Protein AF-A0A3A0DBH6-F1 (afdb_monomer)

pLDDT: mean 76.92, std 12.06, range [55.19, 95.38]

Radius of gyration: 28.97 Å; Cα contacts (8 Å, |Δi|>4): 40; chains: 1; bounding box: 52×47×87 Å

Foldseek 3Di:
DVVVVVVVLVVVLVVLLVVLVVVLVVVLVVVVVVCPDPVVLVVVVVVLVVVVVVLVPPDPDRDDRDPDSGDVVNCCSPVVSVVVSVVSSVVSVVVSVVVVVVVCVVVPDDPPPVPPDDPPDPPDD

Solvent-accessible surface area (backbone atoms only — not comparable to full-atom values): 7524 Å² total; per-residue (Å²): 110,72,66,62,53,50,51,52,52,50,51,52,49,52,51,50,53,50,50,55,51,51,51,54,50,50,51,45,67,64,48,48,64,56,55,74,32,74,65,36,49,50,55,51,52,51,51,50,53,60,50,42,58,42,29,74,58,78,50,102,59,75,48,80,76,78,86,65,92,61,60,68,69,56,52,41,63,69,79,37,38,68,58,55,50,49,50,52,52,52,52,51,49,51,53,49,52,53,51,51,51,51,54,51,53,61,76,66,57,77,84,79,78,76,81,75,72,76,76,96,77,84,87,84,130

Structure (mmCIF, N/CA/C/O backbone):
data_AF-A0A3A0DBH6-F1
#
_entry.id   AF-A0A3A0DBH6-F1
#
loop_
_atom_site.group_PDB
_atom_site.id
_atom_site.type_symbol
_atom_site.label_atom_id
_atom_site.label_alt_id
_atom_site.label_comp_id
_atom_site.label_asym_id
_atom_site.label_entity_id
_atom_site.label_seq_id
_atom_site.pdbx_PDB_ins_code
_atom_site.Cartn_x
_atom_site.Cartn_y
_atom_site.Cartn_z
_atom_site.occupancy
_atom_site.B_iso_or_equiv
_atom_site.auth_seq_id
_atom_site.auth_comp_id
_atom_site.auth_asym_id
_atom_site.auth_atom_id
_atom_site.pdbx_PDB_model_num
ATOM 1 N N . MET A 1 1 ? 18.194 -6.839 -24.800 1.00 63.09 1 MET A N 1
ATOM 2 C CA . MET A 1 1 ? 17.459 -5.706 -24.181 1.00 63.09 1 MET A CA 1
ATOM 3 C C . MET A 1 1 ? 16.089 -6.086 -23.613 1.00 63.09 1 MET A C 1
ATOM 5 O O . MET A 1 1 ? 15.885 -5.860 -22.431 1.00 63.09 1 MET A O 1
ATOM 9 N N . ARG A 1 2 ? 15.163 -6.702 -24.373 1.00 77.75 2 ARG A N 1
ATOM 10 C CA . ARG A 1 2 ? 13.809 -7.053 -23.868 1.00 77.75 2 ARG A CA 1
ATOM 11 C C . ARG A 1 2 ? 13.787 -7.902 -22.582 1.00 77.75 2 ARG A C 1
ATOM 13 O O . ARG A 1 2 ? 12.978 -7.629 -21.706 1.00 77.75 2 ARG A O 1
ATOM 20 N N . ARG A 1 3 ? 14.680 -8.893 -22.452 1.00 83.88 3 ARG A N 1
ATOM 21 C CA . ARG A 1 3 ? 14.759 -9.760 -21.256 1.00 83.88 3 ARG A CA 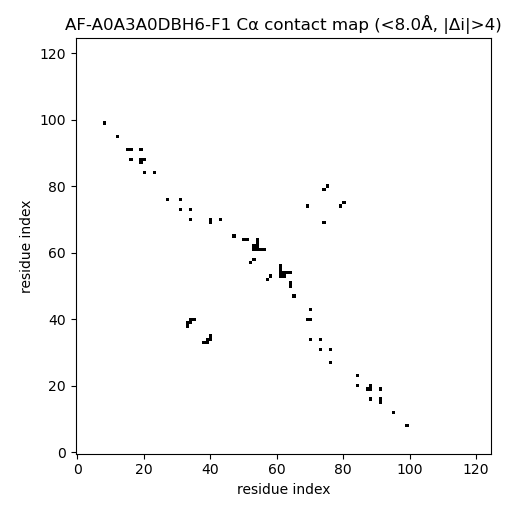1
ATOM 22 C C . ARG A 1 3 ? 15.173 -8.994 -19.993 1.00 83.88 3 ARG A C 1
ATOM 24 O O . ARG A 1 3 ? 14.539 -9.158 -18.964 1.00 83.88 3 ARG A O 1
ATOM 31 N N . SER A 1 4 ? 16.163 -8.106 -20.087 1.00 85.19 4 SER A N 1
ATOM 32 C CA . SER A 1 4 ? 16.618 -7.279 -18.958 1.00 85.19 4 SER A CA 1
ATOM 33 C C . SER A 1 4 ? 15.531 -6.316 -18.474 1.00 85.19 4 SER A C 1
ATOM 35 O O . SER A 1 4 ? 15.337 -6.168 -17.275 1.00 85.19 4 SER A O 1
ATOM 37 N N . VAL A 1 5 ? 14.765 -5.721 -19.397 1.00 85.94 5 VAL A N 1
ATOM 38 C CA . VAL A 1 5 ? 13.628 -4.849 -19.049 1.00 85.94 5 VAL A CA 1
ATOM 39 C C . VAL A 1 5 ? 12.535 -5.630 -18.317 1.00 85.94 5 VAL A C 1
ATOM 41 O O . VAL A 1 5 ? 12.013 -5.145 -17.3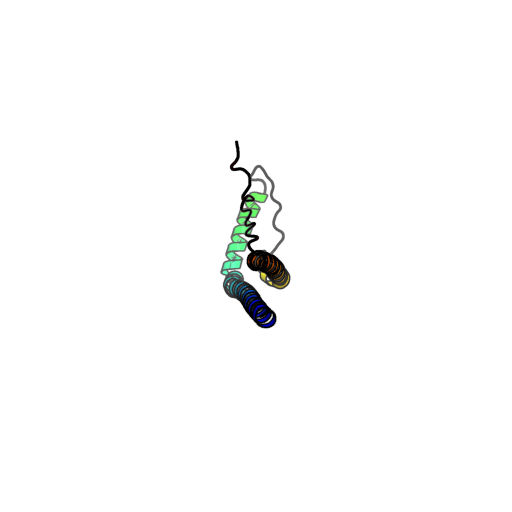20 1.00 85.94 5 VAL A O 1
ATOM 44 N N . LEU A 1 6 ? 12.216 -6.849 -18.764 1.00 87.69 6 LEU A N 1
ATOM 45 C CA . LEU A 1 6 ? 11.241 -7.703 -18.077 1.00 87.69 6 LEU A CA 1
ATOM 46 C C . LEU A 1 6 ? 11.694 -8.068 -16.660 1.00 87.69 6 LEU A C 1
ATOM 48 O O . LEU A 1 6 ? 10.887 -8.006 -15.741 1.00 87.69 6 LEU A O 1
ATOM 52 N N . ILE A 1 7 ? 12.976 -8.391 -16.472 1.00 91.81 7 ILE A N 1
ATOM 53 C CA . ILE A 1 7 ? 13.530 -8.695 -15.145 1.00 91.81 7 ILE A CA 1
ATOM 54 C C . ILE A 1 7 ? 13.405 -7.479 -14.221 1.00 91.81 7 ILE A C 1
ATOM 56 O O . ILE A 1 7 ? 12.918 -7.619 -13.105 1.00 91.81 7 ILE A O 1
ATOM 60 N N . VAL A 1 8 ? 13.766 -6.280 -14.691 1.00 91.75 8 VAL A N 1
ATOM 61 C CA . VAL A 1 8 ? 13.637 -5.046 -13.895 1.00 91.75 8 VAL A CA 1
ATOM 62 C C . VAL A 1 8 ? 12.178 -4.779 -13.516 1.00 91.75 8 VAL A C 1
ATOM 64 O O . VAL A 1 8 ? 11.893 -4.488 -12.358 1.00 91.75 8 VAL A O 1
ATOM 67 N N . VAL A 1 9 ? 11.241 -4.928 -14.457 1.00 90.81 9 VAL A N 1
ATOM 68 C CA . VAL A 1 9 ? 9.806 -4.746 -14.185 1.00 90.81 9 VAL A CA 1
ATOM 69 C C . VAL A 1 9 ? 9.298 -5.762 -13.160 1.00 90.81 9 VAL A C 1
ATOM 71 O O . VAL A 1 9 ? 8.557 -5.382 -12.259 1.00 90.81 9 VAL A O 1
ATOM 74 N N . LEU A 1 10 ? 9.716 -7.028 -13.252 1.00 92.12 10 LEU A N 1
ATOM 75 C CA . LEU A 1 10 ? 9.326 -8.062 -12.290 1.00 92.12 10 LEU A CA 1
ATOM 76 C C . LEU A 1 10 ? 9.893 -7.799 -10.893 1.00 92.12 10 LEU A C 1
ATOM 78 O O . LEU A 1 10 ? 9.165 -7.945 -9.916 1.00 92.12 10 LEU A O 1
ATOM 82 N N . VAL A 1 11 ? 11.154 -7.371 -10.789 1.00 95.38 11 VAL A N 1
ATOM 83 C CA . VAL A 1 11 ? 11.771 -7.014 -9.502 1.00 95.38 11 VAL A CA 1
ATOM 84 C C . VAL A 1 11 ? 11.050 -5.825 -8.868 1.00 95.38 11 VAL A C 1
ATOM 86 O O . VAL A 1 11 ? 10.718 -5.877 -7.687 1.00 95.38 11 VAL A O 1
ATOM 89 N N . LEU A 1 12 ? 10.744 -4.783 -9.646 1.00 93.06 12 LEU A N 1
ATOM 90 C CA . LEU A 1 12 ? 9.990 -3.625 -9.157 1.00 93.06 12 LEU A CA 1
ATOM 91 C C . LEU A 1 12 ? 8.574 -4.005 -8.718 1.00 93.06 12 LEU A C 1
ATOM 93 O O . LEU A 1 12 ? 8.105 -3.531 -7.685 1.00 93.06 12 LEU A O 1
ATOM 97 N N . TYR A 1 13 ? 7.905 -4.880 -9.469 1.00 91.81 13 TYR A N 1
ATOM 98 C CA . TYR A 1 13 ? 6.581 -5.368 -9.104 1.00 91.81 13 TYR A CA 1
ATOM 99 C C . TYR A 1 13 ? 6.616 -6.191 -7.810 1.00 91.81 13 TYR A C 1
ATOM 101 O O . TYR A 1 13 ? 5.814 -5.954 -6.911 1.00 91.81 13 TYR A O 1
ATOM 109 N N . ALA A 1 14 ? 7.580 -7.106 -7.675 1.00 93.06 14 ALA A N 1
ATOM 110 C CA . ALA A 1 14 ? 7.763 -7.891 -6.458 1.00 93.06 14 ALA A CA 1
ATOM 111 C C . ALA A 1 14 ? 8.067 -6.996 -5.247 1.00 93.06 14 ALA A C 1
ATOM 113 O O . ALA A 1 14 ? 7.487 -7.192 -4.180 1.00 93.06 14 ALA A O 1
ATOM 114 N N . ALA A 1 15 ? 8.912 -5.975 -5.421 1.00 94.12 15 ALA A N 1
ATOM 115 C CA . ALA A 1 15 ? 9.200 -4.996 -4.378 1.00 94.12 15 ALA A CA 1
ATOM 116 C C . ALA A 1 15 ? 7.946 -4.203 -3.970 1.00 94.12 15 ALA A C 1
ATOM 118 O O . ALA A 1 15 ? 7.699 -4.025 -2.777 1.00 94.12 15 ALA A O 1
ATOM 119 N N . LEU A 1 16 ? 7.121 -3.774 -4.932 1.00 92.00 16 LEU A N 1
ATOM 120 C CA . LEU A 1 16 ? 5.854 -3.089 -4.660 1.00 92.00 16 LEU A CA 1
ATOM 121 C C . LEU A 1 16 ? 4.888 -3.980 -3.869 1.00 92.00 16 LEU A C 1
ATOM 123 O O . LEU A 1 16 ? 4.381 -3.559 -2.833 1.00 92.00 16 LEU A O 1
ATOM 127 N N . ILE A 1 17 ? 4.656 -5.211 -4.328 1.00 92.81 17 ILE A N 1
ATOM 128 C CA . ILE A 1 17 ? 3.764 -6.169 -3.662 1.00 92.81 17 ILE A CA 1
ATOM 129 C C . ILE A 1 17 ? 4.265 -6.494 -2.253 1.00 92.81 17 ILE A C 1
ATOM 131 O O . ILE A 1 17 ? 3.473 -6.498 -1.308 1.00 92.81 17 ILE A O 1
ATOM 135 N N . GLY A 1 18 ? 5.574 -6.701 -2.096 1.00 91.50 18 GLY A N 1
ATOM 136 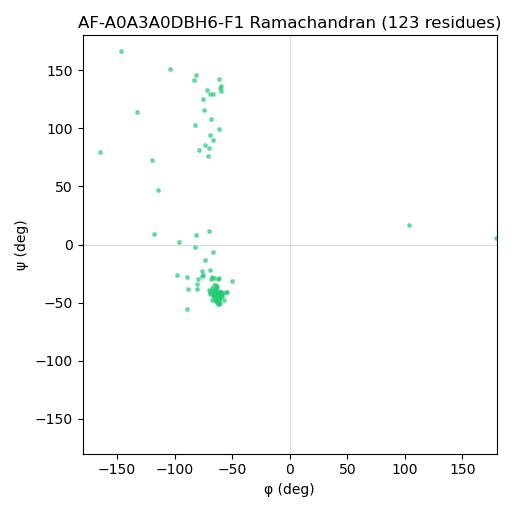C CA . GLY A 1 18 ? 6.202 -6.896 -0.793 1.00 91.50 18 GLY A CA 1
ATOM 137 C C . GLY A 1 18 ? 5.978 -5.703 0.134 1.00 91.50 18 GLY A C 1
ATOM 138 O O . GLY A 1 18 ? 5.579 -5.890 1.279 1.00 91.50 18 GLY A O 1
ATOM 139 N N . SER A 1 19 ? 6.141 -4.481 -0.377 1.00 89.50 19 SER A N 1
ATOM 140 C CA . SER A 1 19 ? 5.978 -3.244 0.399 1.00 89.50 19 SER A CA 1
ATOM 141 C C . SER A 1 19 ? 4.529 -3.018 0.835 1.00 89.50 19 SER A C 1
ATOM 143 O O . SER A 1 19 ? 4.277 -2.695 1.993 1.00 89.50 19 SER A O 1
ATOM 145 N N . VAL A 1 20 ? 3.563 -3.226 -0.068 1.00 90.38 20 VAL A N 1
ATOM 146 C CA . VAL A 1 20 ? 2.126 -3.107 0.239 1.00 90.38 20 VAL A CA 1
ATOM 147 C C . VAL A 1 20 ? 1.714 -4.153 1.270 1.00 90.38 20 VAL A C 1
ATOM 149 O O . VAL A 1 20 ? 1.050 -3.823 2.249 1.00 90.38 20 VAL A O 1
ATOM 152 N N . THR A 1 21 ? 2.146 -5.401 1.085 1.00 90.44 21 THR A N 1
ATOM 153 C CA . THR A 1 21 ? 1.835 -6.486 2.022 1.00 90.44 21 THR A CA 1
ATOM 154 C C . THR A 1 21 ? 2.435 -6.188 3.394 1.00 90.44 21 THR A C 1
ATOM 156 O O . THR A 1 21 ? 1.706 -6.162 4.381 1.00 90.44 21 THR A O 1
ATOM 159 N N . ALA A 1 22 ? 3.729 -5.866 3.464 1.00 90.00 22 ALA A N 1
ATOM 160 C CA . ALA A 1 22 ? 4.396 -5.520 4.716 1.00 90.00 22 ALA A CA 1
ATOM 161 C C . ALA A 1 22 ? 3.734 -4.325 5.418 1.00 90.00 22 ALA A C 1
ATOM 163 O O . ALA A 1 22 ? 3.519 -4.378 6.624 1.00 90.00 22 ALA A O 1
ATOM 164 N N . GLY A 1 23 ? 3.346 -3.280 4.679 1.00 87.19 23 GLY A N 1
ATOM 165 C CA . GLY A 1 23 ? 2.667 -2.112 5.242 1.00 87.19 23 GLY A CA 1
ATOM 166 C C . GLY A 1 23 ? 1.306 -2.442 5.860 1.00 87.19 23 GLY A C 1
ATOM 167 O O . GLY A 1 23 ? 0.991 -1.965 6.948 1.00 87.19 23 GLY A O 1
ATOM 168 N N . VAL A 1 24 ? 0.514 -3.297 5.207 1.00 85.12 24 VAL A N 1
ATOM 169 C CA . VAL A 1 24 ? -0.800 -3.719 5.718 1.00 85.12 24 VAL A CA 1
ATOM 170 C C . VAL A 1 24 ? -0.660 -4.629 6.946 1.00 85.12 24 VAL A C 1
ATOM 172 O O . VAL A 1 24 ? -1.418 -4.479 7.904 1.00 85.12 24 VAL A O 1
ATOM 175 N N . PHE A 1 25 ? 0.327 -5.530 6.959 1.00 86.44 25 PHE A N 1
ATOM 176 C CA . PHE A 1 25 ? 0.637 -6.351 8.136 1.00 86.44 25 PHE A CA 1
ATOM 177 C C . PHE A 1 25 ? 1.160 -5.509 9.303 1.00 86.44 25 PHE A C 1
ATOM 179 O O . PHE A 1 25 ? 0.677 -5.653 10.419 1.00 86.44 25 PHE A O 1
ATOM 186 N N . TYR A 1 26 ? 2.055 -4.559 9.040 1.00 87.00 26 TYR A N 1
ATOM 187 C CA . TYR A 1 26 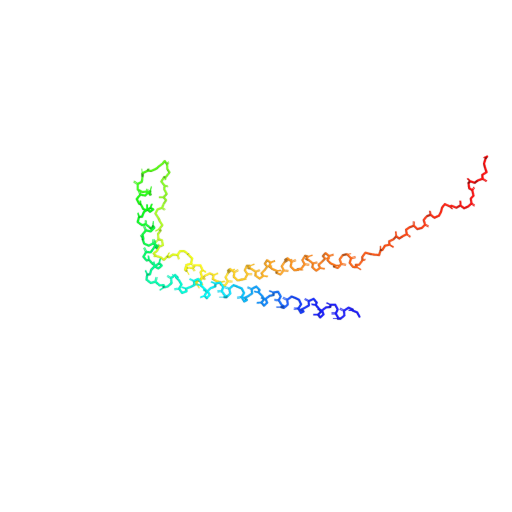? 2.542 -3.630 10.055 1.00 87.00 26 TYR A CA 1
ATOM 188 C C . TYR A 1 26 ? 1.405 -2.798 10.661 1.00 87.00 26 TYR A C 1
ATOM 190 O O . TYR A 1 26 ? 1.306 -2.669 11.878 1.00 87.00 26 TYR A O 1
ATOM 198 N N . ALA A 1 27 ? 0.497 -2.277 9.829 1.00 80.94 27 ALA A N 1
ATOM 199 C CA . ALA A 1 27 ? -0.674 -1.549 10.310 1.00 80.94 27 ALA A CA 1
ATOM 200 C C . ALA A 1 27 ? -1.555 -2.422 11.217 1.00 80.94 27 ALA A C 1
ATOM 202 O O . ALA A 1 27 ? -2.017 -1.955 12.258 1.00 80.94 27 ALA A O 1
ATOM 203 N N . ARG A 1 28 ? -1.745 -3.700 10.865 1.00 81.81 28 ARG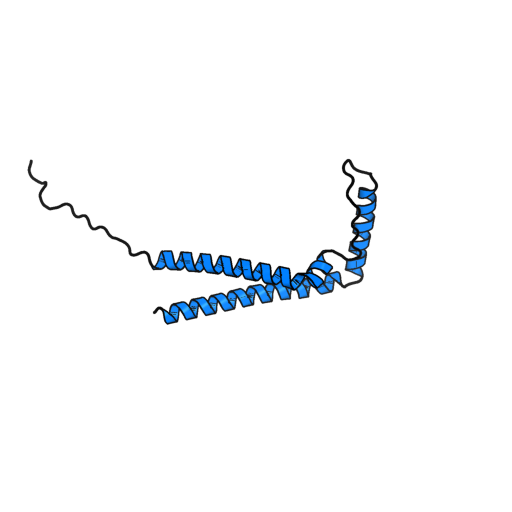 A N 1
ATOM 204 C CA . ARG A 1 28 ? -2.456 -4.663 11.713 1.00 81.81 28 ARG A CA 1
ATOM 205 C C . ARG A 1 28 ? -1.745 -4.870 13.049 1.00 81.81 28 ARG A C 1
ATOM 207 O O . ARG A 1 28 ? -2.407 -4.798 14.078 1.00 81.81 28 ARG A O 1
ATOM 214 N N . ASP A 1 29 ? -0.435 -5.083 13.043 1.00 79.88 29 ASP A N 1
ATOM 215 C CA . ASP A 1 29 ? 0.339 -5.362 14.259 1.00 79.88 29 ASP A CA 1
ATOM 216 C C . ASP A 1 29 ? 0.419 -4.158 15.203 1.00 79.88 29 ASP A C 1
ATOM 218 O O . ASP A 1 29 ? 0.517 -4.330 16.412 1.00 79.88 29 ASP A O 1
ATOM 222 N N . VAL A 1 30 ? 0.332 -2.932 14.682 1.00 78.88 30 VAL A N 1
ATOM 223 C CA . VAL A 1 30 ? 0.296 -1.714 15.507 1.00 78.88 30 VAL A CA 1
ATOM 224 C C . VAL A 1 30 ? -1.100 -1.451 16.079 1.00 78.88 30 VAL A C 1
ATOM 226 O O . VAL A 1 30 ? -1.222 -0.996 17.218 1.00 78.88 30 VAL A O 1
ATOM 229 N N . VAL A 1 31 ? -2.154 -1.714 15.302 1.00 74.31 31 VAL A N 1
ATOM 230 C CA . VAL A 1 31 ? -3.540 -1.360 15.654 1.00 74.31 31 VAL A CA 1
ATOM 231 C C . VAL A 1 31 ? -4.232 -2.453 16.471 1.00 74.31 31 VAL A C 1
ATOM 233 O O . VAL A 1 31 ? -4.971 -2.141 17.404 1.00 74.31 31 VAL A O 1
ATOM 236 N N . ALA A 1 32 ? -3.989 -3.731 16.169 1.00 69.88 32 ALA A N 1
ATOM 237 C CA . ALA A 1 32 ? -4.639 -4.847 16.856 1.00 69.88 32 ALA A CA 1
ATOM 238 C C . ALA A 1 32 ? -4.374 -4.872 18.378 1.00 69.88 32 ALA A C 1
ATOM 240 O O . ALA A 1 32 ? -5.345 -5.006 19.124 1.00 69.88 32 ALA A O 1
ATOM 241 N N . PRO A 1 33 ? -3.142 -4.643 18.884 1.00 70.00 33 PRO A N 1
ATOM 242 C CA . PRO A 1 33 ? -2.878 -4.659 20.325 1.00 70.00 33 PRO A CA 1
ATOM 243 C C . PRO A 1 33 ? -3.579 -3.533 21.094 1.00 70.00 33 PRO A C 1
ATOM 245 O O . PRO A 1 33 ? -3.896 -3.692 22.270 1.00 70.00 33 PRO A O 1
ATOM 248 N N . GLN A 1 34 ? -3.824 -2.393 20.438 1.00 67.25 34 GLN A N 1
ATOM 249 C CA . GLN A 1 34 ? -4.479 -1.227 21.046 1.00 67.25 34 GLN A CA 1
ATOM 250 C C . GLN A 1 34 ? -5.992 -1.418 21.188 1.00 67.25 34 GLN A C 1
ATOM 252 O O . GLN A 1 34 ? -6.619 -0.827 22.065 1.00 67.25 34 GLN A O 1
ATOM 257 N N . LEU A 1 35 ? -6.586 -2.233 20.316 1.00 62.66 35 LEU A N 1
ATOM 258 C CA . LEU A 1 35 ? -8.016 -2.525 20.337 1.00 62.66 35 LEU A CA 1
ATOM 259 C C . LEU A 1 35 ? -8.361 -3.725 21.223 1.00 62.66 35 LEU A C 1
ATOM 261 O O . LEU A 1 35 ? -9.461 -3.772 21.767 1.00 62.66 35 LEU A O 1
ATOM 265 N N . ASP A 1 36 ? -7.429 -4.668 21.376 1.00 63.38 36 ASP A N 1
ATOM 266 C CA . ASP A 1 36 ? -7.587 -5.858 22.223 1.00 63.38 36 ASP A CA 1
ATOM 267 C C . ASP A 1 36 ? -7.297 -5.574 23.712 1.00 63.38 36 ASP A C 1
ATOM 269 O O . ASP A 1 36 ? -7.421 -6.437 24.577 1.00 63.38 36 ASP A O 1
ATOM 273 N N . THR A 1 37 ? -6.912 -4.338 24.048 1.00 65.25 37 THR A N 1
ATOM 274 C CA . THR A 1 37 ? -6.718 -3.913 25.437 1.00 65.25 37 THR A CA 1
ATOM 275 C C . THR A 1 37 ? -8.055 -3.554 26.093 1.00 65.25 37 THR A C 1
ATOM 277 O O . THR A 1 37 ? -8.914 -2.932 25.467 1.00 65.25 37 THR A O 1
ATOM 280 N N . GLU A 1 38 ? -8.207 -3.821 27.401 1.00 62.59 38 GLU A N 1
ATOM 281 C CA . GLU A 1 38 ? -9.397 -3.411 28.178 1.00 62.59 38 GLU A CA 1
ATOM 282 C C . GLU A 1 38 ? -9.744 -1.923 28.007 1.00 62.59 38 GLU A C 1
ATOM 284 O O . GLU A 1 38 ? -10.911 -1.535 28.049 1.00 62.59 38 GLU A O 1
ATOM 289 N N . LYS A 1 39 ? -8.729 -1.080 27.790 1.00 66.56 39 LYS A N 1
ATOM 290 C CA . LYS A 1 39 ? -8.893 0.350 27.524 1.00 66.56 39 LYS A CA 1
ATOM 291 C C . LYS A 1 39 ? -9.640 0.625 26.211 1.00 66.56 39 LYS A C 1
ATOM 293 O O . LYS A 1 39 ? -10.551 1.444 26.214 1.00 66.56 39 LYS A O 1
ATOM 298 N N . GLY A 1 40 ? -9.321 -0.093 25.132 1.00 64.75 40 GLY A N 1
ATOM 299 C CA . GLY A 1 40 ? -9.983 0.060 23.833 1.00 64.75 40 GLY A CA 1
ATOM 300 C C . GLY A 1 40 ? -11.464 -0.324 23.877 1.00 64.75 40 GLY A C 1
ATOM 301 O O . GLY A 1 40 ? -12.301 0.363 23.291 1.00 64.75 40 GLY A O 1
ATOM 302 N N . GLN A 1 41 ? -11.815 -1.362 24.645 1.00 68.25 41 GLN A N 1
ATOM 303 C CA . GLN A 1 41 ? -13.220 -1.701 24.892 1.00 68.25 41 GLN A CA 1
ATOM 304 C C . GLN A 1 41 ? -13.933 -0.665 25.767 1.00 68.25 41 GLN A C 1
ATOM 306 O O . GLN A 1 41 ? -15.063 -0.294 25.459 1.00 68.25 41 GLN A O 1
ATOM 311 N N . ARG A 1 42 ? -13.287 -0.147 26.821 1.00 70.56 42 ARG A N 1
ATOM 312 C CA . ARG A 1 42 ? -13.878 0.902 27.674 1.00 70.56 42 ARG A CA 1
ATOM 313 C C . ARG A 1 42 ? -14.155 2.190 26.902 1.00 70.56 42 ARG A C 1
ATOM 315 O O . ARG A 1 42 ? -15.227 2.763 27.077 1.00 70.56 42 ARG A O 1
ATOM 322 N N . ASP A 1 43 ? -13.238 2.611 26.036 1.00 74.44 43 ASP A N 1
ATOM 323 C CA . ASP A 1 43 ? -13.410 3.807 25.205 1.00 74.44 43 ASP A CA 1
ATOM 324 C C . ASP A 1 43 ? -14.544 3.610 24.180 1.00 74.44 43 ASP A C 1
ATOM 326 O O . ASP A 1 43 ? -15.375 4.500 23.981 1.00 74.44 43 ASP A O 1
ATOM 330 N N . TRP A 1 44 ? -14.655 2.412 23.592 1.00 74.12 44 TRP A N 1
ATOM 331 C CA . TRP A 1 44 ? -15.768 2.055 22.707 1.00 74.12 44 TRP A CA 1
ATOM 332 C C . TRP A 1 44 ? -17.119 2.022 23.433 1.00 74.12 44 TRP A C 1
ATOM 334 O O . TRP A 1 44 ? -18.131 2.501 22.915 1.00 74.12 44 TRP A O 1
ATOM 344 N N . ASP A 1 45 ? -17.149 1.484 24.649 1.00 75.12 45 ASP A N 1
ATOM 345 C CA . ASP A 1 45 ? -18.344 1.433 25.485 1.00 75.12 45 ASP A CA 1
ATOM 346 C C . ASP A 1 45 ? -18.780 2.818 25.958 1.00 75.12 45 ASP A C 1
ATOM 348 O O . ASP A 1 45 ? -19.981 3.084 26.029 1.00 75.12 45 ASP A O 1
ATOM 352 N N . ALA A 1 46 ? -17.828 3.696 26.279 1.00 80.00 46 ALA A N 1
ATOM 353 C CA . ALA A 1 46 ? -18.094 5.088 26.622 1.00 80.00 46 ALA A CA 1
ATOM 354 C C . ALA A 1 46 ? -18.701 5.834 25.425 1.00 80.00 46 ALA A C 1
ATOM 356 O O . ALA A 1 46 ? -19.773 6.426 25.554 1.00 80.00 46 ALA A O 1
ATOM 357 N N . TRP A 1 47 ? -18.093 5.700 24.240 1.00 77.25 47 TRP A N 1
ATOM 358 C CA . TRP A 1 47 ? -18.618 6.276 23.002 1.00 77.25 47 TRP A CA 1
ATOM 359 C C . TRP A 1 47 ? -20.018 5.748 22.659 1.00 77.25 47 TRP A C 1
ATOM 361 O O . TRP A 1 47 ? -20.903 6.527 22.301 1.00 77.25 47 TRP A O 1
ATOM 371 N N . ARG A 1 48 ? -20.272 4.438 22.805 1.00 76.25 48 ARG A N 1
ATOM 372 C CA . ARG A 1 48 ? -21.607 3.861 22.563 1.00 76.25 48 ARG A CA 1
ATOM 373 C C . ARG A 1 48 ? -22.668 4.457 23.478 1.00 76.25 48 ARG A C 1
ATOM 375 O O . ARG A 1 48 ? -23.749 4.768 22.987 1.00 76.25 48 ARG A O 1
ATOM 382 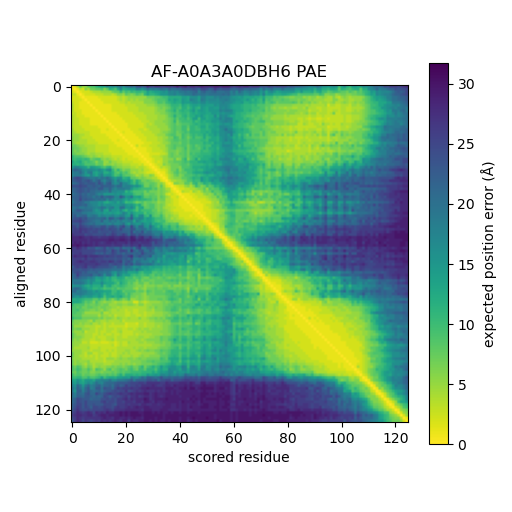N N . ARG A 1 49 ? -22.373 4.626 24.771 1.00 74.38 49 ARG A N 1
ATOM 383 C CA . ARG A 1 49 ? -23.307 5.237 25.733 1.00 74.38 49 ARG A CA 1
ATOM 384 C C . ARG A 1 49 ? -23.619 6.685 25.355 1.00 74.38 49 ARG A C 1
ATOM 386 O O . ARG A 1 49 ? -24.785 7.041 25.242 1.00 74.38 49 ARG A O 1
ATOM 393 N N . GLU A 1 50 ? -22.595 7.474 25.042 1.00 72.56 50 GLU A N 1
ATOM 394 C CA . GLU A 1 50 ? -22.758 8.875 24.632 1.00 72.56 50 GLU A CA 1
ATOM 395 C C . GLU A 1 50 ? -23.525 9.021 23.304 1.00 72.56 50 GLU A C 1
ATOM 397 O O . GLU A 1 50 ? -24.310 9.951 23.109 1.00 72.56 50 GLU A O 1
ATOM 402 N N . THR A 1 51 ? -23.341 8.079 22.377 1.00 67.31 51 THR A N 1
ATOM 403 C CA . THR A 1 51 ? -24.040 8.087 21.085 1.00 67.31 51 THR A CA 1
ATOM 404 C C . THR A 1 51 ? -25.475 7.556 21.202 1.00 67.31 51 THR A C 1
ATOM 406 O O . THR A 1 51 ? -26.349 8.005 20.460 1.00 67.31 51 THR A O 1
ATOM 409 N N . ALA A 1 52 ? -25.749 6.641 22.139 1.00 66.06 52 ALA A N 1
ATOM 410 C CA . ALA A 1 52 ? -27.100 6.173 22.454 1.00 66.06 52 ALA A CA 1
ATOM 411 C C . ALA A 1 52 ? -27.964 7.309 23.027 1.00 66.06 52 ALA A C 1
ATOM 413 O O . ALA A 1 52 ? -29.100 7.495 22.590 1.00 66.06 52 ALA A O 1
ATOM 414 N N . ASP A 1 53 ? -27.392 8.152 23.892 1.00 63.03 53 ASP A N 1
ATOM 415 C CA . ASP A 1 53 ? -28.065 9.347 24.419 1.00 63.03 53 ASP A CA 1
ATOM 416 C C . ASP A 1 53 ? -28.429 10.364 23.317 1.00 63.03 53 ASP A C 1
ATOM 418 O O . ASP A 1 53 ? -29.436 11.071 23.417 1.00 63.03 53 ASP A O 1
ATOM 422 N N . GLN A 1 54 ? -27.645 10.418 22.233 1.00 60.94 54 GLN A N 1
ATOM 423 C CA . GLN A 1 54 ? -27.936 11.236 21.046 1.00 60.94 54 GLN A CA 1
ATOM 424 C C . GLN A 1 54 ? -28.959 10.576 20.106 1.00 60.94 54 GLN A C 1
ATOM 426 O O . GLN A 1 54 ? -29.781 11.266 19.499 1.00 60.94 54 GLN A O 1
ATOM 431 N N . ALA A 1 55 ? -28.943 9.244 19.998 1.00 56.94 55 ALA A N 1
ATOM 432 C CA . ALA A 1 55 ? -29.914 8.460 19.235 1.00 56.94 55 ALA A CA 1
ATOM 433 C C . ALA A 1 55 ? -31.319 8.478 19.868 1.00 56.94 55 ALA A C 1
ATOM 435 O O . ALA A 1 55 ? 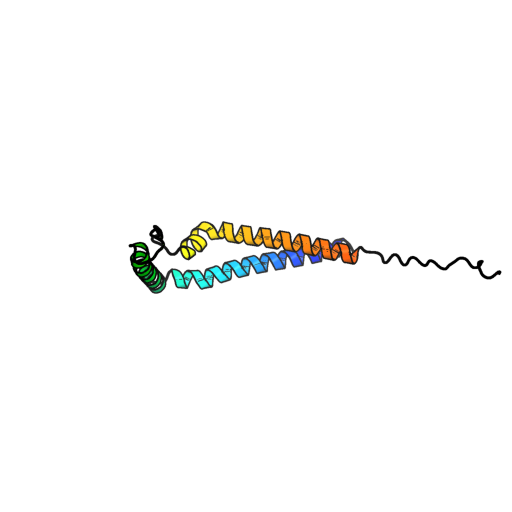-32.313 8.457 19.142 1.00 56.94 55 ALA A O 1
ATOM 436 N N . ALA A 1 56 ? -31.406 8.609 21.197 1.00 60.19 56 ALA A N 1
ATOM 437 C CA . ALA A 1 56 ? -32.645 8.679 21.978 1.00 60.19 56 ALA A CA 1
ATOM 438 C C . ALA A 1 56 ? -33.466 9.980 21.794 1.00 60.19 56 ALA A C 1
ATOM 440 O O . ALA A 1 56 ? -34.424 10.214 22.528 1.00 60.19 56 ALA A O 1
ATOM 441 N N . GLY A 1 57 ? -33.135 10.817 20.802 1.00 55.97 57 GLY A N 1
ATO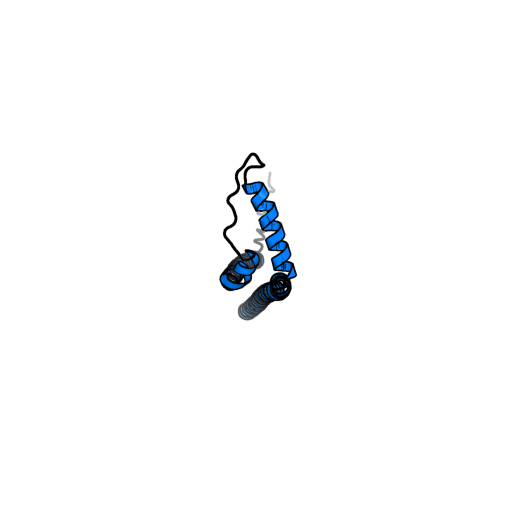M 442 C CA . GLY A 1 57 ? -34.007 11.909 20.346 1.00 55.97 57 GLY A CA 1
ATOM 443 C C . GLY A 1 57 ? -33.622 13.321 20.795 1.00 55.97 57 GLY A C 1
ATOM 444 O O . GLY A 1 57 ? -34.441 14.227 20.681 1.00 55.97 57 GLY A O 1
ATOM 445 N N . LYS A 1 58 ? -32.388 13.557 21.262 1.00 55.84 58 LYS A N 1
ATOM 446 C CA . LYS A 1 58 ? -31.910 14.905 21.648 1.00 55.84 58 LYS A CA 1
ATOM 447 C C . LYS A 1 58 ? -31.437 15.793 20.477 1.00 55.84 58 LYS A C 1
ATOM 449 O O . LYS A 1 58 ? -30.915 16.877 20.715 1.00 55.84 58 LYS A O 1
ATOM 454 N N . GLY A 1 59 ? -31.632 15.384 19.220 1.00 62.50 59 GLY A N 1
ATOM 455 C CA . GLY A 1 59 ? -31.252 16.163 18.032 1.00 62.50 59 GLY A CA 1
ATOM 456 C C . GLY A 1 59 ? -32.212 15.976 16.846 1.00 62.50 59 GLY A C 1
ATOM 457 O O . GLY A 1 59 ? -33.002 15.034 16.849 1.00 62.50 59 GLY A O 1
ATOM 458 N N . PRO A 1 60 ? -32.143 16.834 15.807 1.00 67.12 60 PRO A N 1
ATOM 459 C CA . PRO A 1 60 ? -33.096 16.861 14.686 1.00 67.12 60 PRO A CA 1
ATOM 460 C C . PRO A 1 60 ? -33.068 15.615 13.781 1.00 67.12 60 PRO A C 1
ATOM 462 O O . PRO A 1 60 ? -33.896 15.494 12.882 1.00 67.12 60 PRO A O 1
ATOM 465 N N . VAL A 1 61 ? -32.126 14.690 13.995 1.00 63.19 61 VAL A N 1
ATOM 466 C CA . VAL A 1 61 ? -31.983 13.454 13.217 1.00 63.19 61 VAL A CA 1
ATOM 467 C C . VAL A 1 61 ? -31.815 12.270 14.166 1.00 63.19 61 VAL A C 1
ATOM 469 O O . VAL A 1 61 ? -30.793 12.143 14.839 1.00 63.19 61 VAL A O 1
ATOM 472 N N . THR A 1 62 ? -32.795 11.367 14.180 1.00 59.38 62 THR A N 1
ATOM 473 C CA . THR A 1 62 ? -32.710 10.086 14.893 1.00 59.38 62 THR A CA 1
ATOM 474 C C . THR A 1 62 ? -31.674 9.189 14.214 1.00 59.38 62 THR A C 1
ATOM 476 O O . THR A 1 62 ? -31.898 8.686 13.111 1.00 59.38 62 THR A O 1
ATOM 479 N N . ARG A 1 63 ? -30.517 8.977 14.852 1.00 60.22 63 ARG A N 1
ATOM 480 C CA . ARG A 1 63 ? -29.543 7.967 14.407 1.00 60.22 63 ARG A CA 1
ATOM 481 C C . ARG A 1 63 ? -29.926 6.595 14.949 1.00 60.22 63 ARG A C 1
ATOM 483 O O . ARG A 1 63 ? -30.371 6.467 16.081 1.00 60.22 63 ARG A O 1
ATOM 490 N N . ARG A 1 64 ? -29.736 5.557 14.134 1.00 57.66 64 ARG A N 1
ATOM 491 C CA . ARG A 1 64 ? -29.987 4.167 14.532 1.00 57.66 64 ARG A CA 1
ATOM 492 C C . ARG A 1 64 ? -28.907 3.715 15.513 1.00 57.66 64 ARG A C 1
ATOM 494 O O . ARG A 1 64 ? -27.722 3.922 15.255 1.00 57.66 64 ARG A O 1
ATOM 501 N N . GLU A 1 65 ? -29.324 3.085 16.603 1.00 59.69 65 GLU A N 1
ATOM 502 C CA . GLU A 1 65 ? -28.415 2.529 17.603 1.00 59.69 65 GLU A CA 1
ATOM 503 C C . GLU A 1 65 ? -27.495 1.477 16.959 1.00 59.69 65 GLU A C 1
ATOM 505 O O . GLU A 1 65 ? -27.945 0.619 16.186 1.00 59.69 65 GLU A O 1
ATOM 510 N N . GLN A 1 66 ? -26.188 1.560 17.224 1.00 59.44 66 GLN A N 1
ATOM 511 C CA . GLN A 1 66 ? -25.238 0.611 16.650 1.00 59.44 66 GLN A CA 1
ATOM 512 C C . GLN A 1 66 ? -25.355 -0.744 17.354 1.00 59.44 66 GLN A C 1
ATOM 514 O O . GLN A 1 66 ? -25.055 -0.882 18.535 1.00 59.44 66 GLN A O 1
ATOM 519 N N . LYS A 1 67 ? -25.766 -1.768 16.598 1.00 59.88 67 LYS A N 1
ATOM 520 C CA . LYS A 1 67 ? -26.010 -3.131 17.103 1.00 59.88 67 LYS A CA 1
ATOM 521 C C . LYS A 1 67 ? -24.723 -3.917 17.420 1.00 59.88 67 LYS A C 1
ATOM 523 O O . LYS A 1 67 ? -24.798 -4.968 18.054 1.00 59.88 67 LYS A O 1
ATOM 528 N N . SER A 1 68 ? -23.555 -3.447 16.969 1.00 58.09 68 SER A N 1
ATOM 529 C CA . SER A 1 68 ? -22.282 -4.160 17.145 1.00 58.09 68 SER A CA 1
ATOM 530 C C . SER A 1 68 ? -21.769 -4.049 18.581 1.00 58.09 68 SER A C 1
ATOM 532 O O . SER A 1 68 ? -21.597 -2.948 19.105 1.00 58.09 68 SER A O 1
ATOM 534 N N . ARG A 1 69 ? -21.501 -5.201 19.210 1.00 63.28 69 ARG A N 1
ATOM 535 C CA . ARG A 1 69 ? -20.853 -5.274 20.530 1.00 63.28 69 ARG A CA 1
ATOM 536 C C . ARG A 1 69 ? -19.352 -4.990 20.460 1.00 63.28 69 ARG A C 1
ATOM 538 O O . ARG A 1 69 ? -18.800 -4.511 21.439 1.00 63.28 69 ARG A O 1
ATOM 545 N N . GLU A 1 70 ? -18.726 -5.239 19.313 1.00 63.88 70 GLU A N 1
ATOM 546 C CA . GLU A 1 70 ? -17.291 -5.038 19.086 1.00 63.88 70 GLU A CA 1
ATOM 547 C C . GLU A 1 70 ? -17.038 -3.770 18.251 1.00 63.88 70 GLU A C 1
ATOM 549 O O . GLU A 1 70 ? -17.891 -3.408 17.422 1.00 63.88 70 GLU A O 1
ATOM 554 N N . PRO A 1 71 ? -15.878 -3.103 18.422 1.00 69.56 71 PRO A N 1
ATOM 555 C CA . PRO A 1 71 ? -15.502 -1.973 17.587 1.00 69.56 71 PRO A CA 1
ATOM 556 C C . PRO A 1 71 ? -15.404 -2.418 16.118 1.00 69.56 71 PRO A C 1
ATOM 558 O O . PRO A 1 71 ? -14.778 -3.439 15.824 1.00 69.56 71 PRO A O 1
ATOM 561 N N . PRO A 1 72 ? -15.964 -1.664 15.158 1.00 68.31 72 PRO A N 1
ATOM 562 C CA . PRO A 1 72 ? -16.008 -2.067 13.751 1.00 68.31 72 PRO A CA 1
ATOM 563 C C . PRO A 1 72 ? -14.613 -2.250 13.143 1.00 68.31 72 PRO A C 1
ATOM 565 O O . PRO A 1 72 ? -14.429 -3.077 12.255 1.00 68.31 72 PRO A O 1
ATOM 568 N N . LEU A 1 73 ? -13.616 -1.524 13.655 1.00 68.06 73 LEU A N 1
ATOM 569 C CA . LEU A 1 73 ? -12.220 -1.658 13.249 1.00 68.06 73 LEU A CA 1
ATOM 570 C C . LEU A 1 73 ? -11.637 -3.034 13.625 1.00 68.06 73 LEU A C 1
ATOM 572 O O . LEU A 1 73 ? -10.862 -3.591 12.853 1.00 68.06 73 LEU A O 1
ATOM 576 N N . VAL A 1 74 ? -12.058 -3.612 14.759 1.00 70.44 74 VAL A N 1
ATOM 577 C CA . VAL A 1 74 ? -11.656 -4.963 15.192 1.00 70.44 74 VAL A CA 1
ATOM 578 C C . VAL A 1 74 ? -12.237 -6.009 14.254 1.00 70.44 74 VAL A C 1
ATOM 580 O O . VAL A 1 74 ? -11.503 -6.852 13.748 1.00 70.44 74 VAL A O 1
ATOM 583 N N . VAL A 1 75 ? -13.533 -5.911 13.950 1.00 73.38 75 VAL A N 1
ATOM 584 C CA . VAL A 1 75 ? -14.208 -6.814 13.004 1.00 73.38 75 VAL A CA 1
ATOM 585 C C . VAL A 1 75 ? -13.573 -6.717 11.615 1.00 73.38 75 VAL A C 1
ATOM 587 O O . VAL A 1 75 ? -13.326 -7.731 10.967 1.00 73.38 75 VAL A O 1
ATOM 590 N N . LEU A 1 76 ? -13.233 -5.507 11.163 1.00 72.19 76 LEU A N 1
ATOM 591 C CA . LEU A 1 76 ? -12.585 -5.293 9.870 1.00 72.19 76 LEU A CA 1
ATOM 592 C C . LEU A 1 76 ? -11.179 -5.920 9.815 1.00 72.19 76 LEU A C 1
ATOM 594 O O . LEU A 1 76 ? -10.839 -6.583 8.837 1.00 72.19 76 LEU A O 1
ATOM 598 N N . MET A 1 77 ? -10.377 -5.750 10.871 1.00 72.25 77 MET A N 1
ATOM 599 C CA . MET A 1 77 ? -9.019 -6.303 10.976 1.00 72.25 77 MET A CA 1
ATOM 600 C C . MET A 1 77 ? -8.985 -7.812 11.274 1.00 72.25 77 MET A C 1
ATOM 602 O O . MET A 1 77 ? -7.986 -8.462 10.964 1.00 72.25 77 MET A O 1
ATOM 606 N N . ARG A 1 78 ? -10.048 -8.384 11.853 1.00 73.44 78 ARG A N 1
ATOM 607 C CA . ARG A 1 78 ? -10.164 -9.825 12.133 1.00 73.44 78 ARG A CA 1
ATOM 608 C C . ARG A 1 78 ? -10.770 -10.585 10.956 1.00 73.44 78 ARG A C 1
ATOM 610 O O . ARG A 1 78 ? -10.145 -11.505 10.438 1.00 73.44 78 ARG A O 1
ATOM 617 N N . ASP A 1 79 ? -11.954 -10.169 10.516 1.00 76.06 79 ASP A N 1
ATOM 618 C CA . ASP A 1 79 ? -12.810 -10.966 9.633 1.00 76.06 79 ASP A CA 1
ATOM 619 C C . ASP A 1 79 ? -12.654 -10.564 8.152 1.00 76.06 79 ASP A C 1
ATOM 621 O O . ASP A 1 79 ? -12.830 -11.391 7.259 1.00 76.06 79 ASP A O 1
ATOM 625 N N . TYR A 1 80 ? -12.254 -9.316 7.870 1.00 80.75 80 TYR A N 1
ATOM 626 C CA . TYR A 1 80 ? -12.163 -8.768 6.504 1.00 80.75 80 TYR A CA 1
ATOM 627 C C . TYR A 1 80 ? -10.752 -8.351 6.075 1.00 80.75 80 TYR A C 1
ATOM 629 O O . TYR A 1 80 ? -10.575 -7.797 4.988 1.00 80.75 80 TYR A O 1
ATOM 637 N N . PHE A 1 81 ? -9.724 -8.670 6.863 1.00 81.38 81 PHE A N 1
ATOM 638 C CA . PHE A 1 81 ? -8.335 -8.322 6.548 1.00 81.38 81 PHE A CA 1
ATOM 639 C C . PHE A 1 81 ? -7.898 -8.831 5.170 1.00 81.38 81 PHE A C 1
ATOM 641 O O . PHE A 1 81 ? -7.262 -8.103 4.411 1.00 81.38 81 PHE A O 1
ATOM 648 N N . ALA A 1 82 ? -8.299 -10.054 4.811 1.00 81.69 82 ALA A N 1
ATOM 649 C CA . ALA A 1 82 ? -8.011 -10.625 3.499 1.00 81.69 82 ALA A CA 1
ATOM 650 C C . ALA A 1 82 ? -8.674 -9.832 2.360 1.00 81.69 82 ALA A C 1
ATOM 652 O O . ALA A 1 82 ? -8.066 -9.645 1.308 1.00 81.69 82 ALA A O 1
ATOM 653 N N . VAL A 1 83 ? -9.888 -9.315 2.567 1.00 85.81 83 VAL A N 1
ATOM 654 C CA . VAL A 1 83 ? -10.595 -8.485 1.577 1.00 85.81 83 VAL A CA 1
ATOM 655 C C . VAL A 1 83 ? -9.903 -7.129 1.421 1.00 85.81 83 VAL A C 1
ATOM 657 O O . VAL A 1 83 ? -9.671 -6.676 0.303 1.00 85.81 83 VAL A O 1
ATOM 660 N N . CYS A 1 84 ? -9.493 -6.504 2.526 1.00 84.06 84 CYS A N 1
ATOM 661 C CA . CYS A 1 84 ? -8.728 -5.258 2.485 1.00 84.06 84 CYS A CA 1
ATOM 662 C C . CYS A 1 84 ? -7.368 -5.443 1.795 1.00 84.06 84 CYS A C 1
ATOM 664 O O . CYS A 1 84 ? -6.995 -4.637 0.943 1.00 84.06 84 CYS A O 1
ATOM 666 N N . LEU A 1 85 ? -6.649 -6.521 2.120 1.00 86.06 85 LEU A N 1
ATOM 667 C CA . LEU A 1 85 ? -5.353 -6.835 1.522 1.00 86.06 85 LEU A CA 1
ATOM 668 C C . LEU A 1 85 ? -5.485 -7.130 0.025 1.00 86.06 85 LEU A C 1
ATOM 670 O O . LEU A 1 85 ? -4.744 -6.570 -0.778 1.00 86.06 85 LEU A O 1
ATOM 674 N N . THR A 1 86 ? -6.444 -7.967 -0.371 1.00 87.94 86 THR A N 1
ATOM 675 C CA . THR A 1 86 ? -6.688 -8.267 -1.790 1.00 87.94 86 THR A CA 1
ATOM 676 C C . THR A 1 86 ? -7.088 -7.017 -2.564 1.00 87.94 86 THR A C 1
ATOM 678 O O . THR A 1 86 ? -6.523 -6.769 -3.625 1.00 87.94 86 THR A O 1
ATOM 681 N N . GLY A 1 87 ? -7.970 -6.176 -2.014 1.00 89.31 87 GLY A N 1
ATOM 682 C CA . GLY A 1 87 ? -8.313 -4.882 -2.604 1.00 89.31 87 GLY A CA 1
ATOM 683 C C . GLY A 1 87 ? -7.085 -3.990 -2.807 1.00 89.31 87 GLY A C 1
ATOM 684 O O . GLY A 1 87 ? -6.869 -3.483 -3.908 1.00 89.31 87 GLY A O 1
ATOM 685 N N . ALA A 1 88 ? -6.234 -3.859 -1.785 1.00 87.81 88 ALA A N 1
ATOM 686 C CA . ALA A 1 88 ? -4.994 -3.090 -1.873 1.00 87.81 88 ALA A CA 1
ATOM 687 C C . ALA A 1 88 ? -4.045 -3.636 -2.954 1.00 87.81 88 ALA A C 1
ATOM 689 O O . ALA A 1 88 ? -3.502 -2.862 -3.742 1.00 87.81 88 ALA A O 1
ATOM 690 N N . LEU A 1 89 ? -3.885 -4.959 -3.044 1.00 91.69 89 LEU A N 1
ATOM 691 C CA . LEU A 1 89 ? -3.031 -5.601 -4.047 1.00 91.69 89 LEU A CA 1
ATOM 692 C C . LEU A 1 89 ? -3.578 -5.440 -5.468 1.00 91.69 89 LEU A C 1
ATOM 694 O O . LEU A 1 89 ? -2.803 -5.195 -6.394 1.00 91.69 89 LEU A O 1
ATOM 698 N N . VAL A 1 90 ? -4.897 -5.541 -5.653 1.00 93.00 90 VAL A N 1
ATOM 699 C CA . VAL A 1 90 ? -5.554 -5.333 -6.952 1.00 93.00 90 VAL A CA 1
ATOM 700 C C . VAL A 1 90 ? -5.358 -3.894 -7.419 1.00 93.00 90 VAL A C 1
ATOM 702 O O . VAL A 1 90 ? -4.896 -3.678 -8.540 1.00 93.00 90 VAL A O 1
ATOM 705 N N . PHE A 1 91 ? -5.628 -2.910 -6.556 1.00 92.31 91 PHE A N 1
ATOM 706 C CA . PHE A 1 91 ? -5.411 -1.502 -6.887 1.00 92.31 91 PHE A CA 1
ATOM 707 C C . PHE A 1 91 ? -3.936 -1.201 -7.164 1.00 92.31 91 PHE A C 1
ATOM 709 O O . PHE A 1 91 ? -3.625 -0.595 -8.189 1.00 92.31 91 PHE A O 1
ATOM 716 N N . ALA A 1 92 ? -3.015 -1.671 -6.318 1.00 90.38 92 ALA A N 1
ATOM 717 C CA . ALA A 1 92 ? -1.580 -1.488 -6.530 1.00 90.38 92 ALA A CA 1
ATOM 718 C C . ALA A 1 92 ? -1.113 -2.102 -7.860 1.00 90.38 92 ALA A C 1
ATOM 720 O O . ALA A 1 92 ? -0.347 -1.479 -8.596 1.00 90.38 92 ALA A O 1
ATOM 721 N N . SER A 1 93 ? -1.616 -3.290 -8.205 1.00 91.25 93 SER A N 1
ATOM 722 C CA . SER A 1 93 ? -1.297 -3.961 -9.469 1.00 91.25 93 SER A CA 1
ATOM 723 C C . SER A 1 93 ? -1.826 -3.192 -10.675 1.00 91.25 93 SER A C 1
ATOM 725 O O . SER A 1 93 ? -1.106 -3.035 -11.661 1.00 91.25 93 SER A O 1
ATOM 727 N N . LEU A 1 94 ? -3.052 -2.669 -10.593 1.00 94.38 94 LEU A N 1
ATOM 728 C CA . LEU A 1 94 ? -3.636 -1.845 -11.647 1.00 94.38 94 LEU A CA 1
ATOM 729 C C . LEU A 1 94 ? -2.823 -0.561 -11.861 1.00 94.38 94 LEU A C 1
ATOM 731 O O . LEU A 1 94 ? -2.456 -0.251 -12.994 1.00 94.38 94 LEU A O 1
ATOM 735 N N . LEU A 1 95 ? -2.489 0.152 -10.780 1.00 92.88 95 LEU A N 1
ATOM 736 C CA . LEU A 1 95 ? -1.666 1.363 -10.843 1.00 92.88 95 LEU A CA 1
ATOM 737 C C . LEU A 1 95 ? -0.289 1.070 -11.446 1.00 92.88 95 LEU A C 1
ATOM 739 O O . LEU A 1 95 ? 0.178 1.808 -12.314 1.00 92.88 95 LEU A O 1
ATOM 743 N N . PHE A 1 96 ? 0.345 -0.026 -11.028 1.00 92.75 96 PHE A N 1
ATOM 744 C CA . PHE A 1 96 ? 1.632 -0.441 -11.572 1.00 92.75 96 PHE A CA 1
ATOM 745 C C . PHE A 1 96 ? 1.545 -0.756 -13.069 1.00 92.75 96 PHE A C 1
ATOM 747 O O . PHE A 1 96 ? 2.390 -0.303 -13.839 1.00 92.75 96 PHE A O 1
ATOM 754 N N . ALA A 1 97 ? 0.508 -1.475 -13.507 1.00 91.06 97 ALA A N 1
ATOM 755 C CA . ALA A 1 97 ? 0.299 -1.790 -14.917 1.00 91.06 97 ALA A CA 1
ATOM 756 C C . ALA A 1 97 ? 0.133 -0.523 -15.771 1.00 91.06 97 ALA A C 1
ATOM 758 O O . ALA A 1 97 ? 0.773 -0.400 -16.817 1.00 91.06 97 ALA A O 1
ATOM 759 N N . VAL A 1 98 ? -0.664 0.443 -15.301 1.00 94.00 98 VAL A N 1
ATOM 760 C CA . VAL A 1 98 ? -0.846 1.742 -15.970 1.00 94.00 98 VAL A CA 1
ATOM 761 C C . VAL A 1 98 ? 0.472 2.517 -16.033 1.00 94.00 98 VAL A C 1
ATOM 763 O O . VAL A 1 98 ? 0.824 3.047 -17.087 1.00 94.00 98 VAL A O 1
ATOM 766 N N . MET A 1 99 ? 1.243 2.534 -14.944 1.00 91.62 99 MET A N 1
ATOM 767 C CA . MET A 1 99 ? 2.551 3.190 -14.902 1.00 91.62 99 MET A CA 1
ATOM 768 C C . MET A 1 99 ? 3.531 2.561 -15.902 1.00 91.62 99 MET A C 1
ATOM 770 O O . MET A 1 99 ? 4.156 3.264 -16.694 1.00 91.62 99 MET A O 1
ATOM 774 N N . VAL A 1 100 ? 3.635 1.229 -15.921 1.00 91.19 100 VAL A N 1
ATOM 775 C CA . VAL A 1 100 ? 4.484 0.499 -16.873 1.00 91.19 100 VAL A CA 1
ATOM 776 C C . VAL A 1 100 ? 4.045 0.766 -18.312 1.00 91.19 100 VAL A C 1
ATOM 778 O O . VAL A 1 100 ? 4.897 0.960 -19.180 1.00 91.19 100 VAL A O 1
ATOM 781 N N . PHE A 1 101 ? 2.738 0.807 -18.576 1.00 92.25 101 PHE A N 1
ATOM 782 C CA . PHE A 1 101 ? 2.200 1.140 -19.893 1.00 92.25 101 PHE A CA 1
ATOM 783 C C . PHE A 1 101 ? 2.620 2.548 -20.339 1.00 92.25 101 PHE A C 1
ATOM 785 O O . PHE A 1 101 ? 3.119 2.714 -21.454 1.00 92.25 101 PHE A O 1
ATOM 792 N N . LEU A 1 102 ? 2.509 3.542 -19.453 1.00 92.12 102 LEU A N 1
ATOM 793 C CA . LEU A 1 102 ? 2.910 4.923 -19.725 1.00 92.12 102 LEU A CA 1
ATOM 794 C C . LEU A 1 102 ? 4.414 5.033 -20.016 1.00 92.12 102 LEU A C 1
ATOM 796 O O . LEU A 1 102 ? 4.813 5.598 -21.035 1.00 92.12 102 LEU A O 1
ATOM 800 N N . VAL A 1 103 ? 5.250 4.434 -19.163 1.00 89.44 103 VAL A N 1
ATOM 801 C CA . VAL A 1 103 ? 6.713 4.420 -19.330 1.00 89.44 103 VAL A CA 1
ATOM 802 C C . VAL A 1 103 ? 7.105 3.738 -20.643 1.00 89.44 103 VAL A C 1
ATOM 804 O O . VAL A 1 103 ? 7.963 4.237 -21.372 1.00 89.44 103 VAL A O 1
ATOM 807 N N . GLN A 1 104 ? 6.446 2.632 -21.004 1.00 87.62 104 GLN A N 1
ATOM 808 C CA . GLN A 1 104 ? 6.670 1.986 -22.297 1.00 87.62 104 GLN A CA 1
ATOM 809 C C . GLN A 1 104 ? 6.265 2.877 -23.475 1.00 87.62 104 GLN A C 1
ATOM 811 O O . GLN A 1 104 ? 6.953 2.850 -24.494 1.00 87.62 104 GLN A O 1
ATOM 816 N N . GLY A 1 105 ? 5.191 3.659 -23.355 1.00 87.25 105 GLY A N 1
ATOM 817 C CA . GLY A 1 105 ? 4.780 4.629 -24.374 1.00 87.25 105 GLY A CA 1
ATOM 818 C C . GLY A 1 105 ? 5.833 5.716 -24.602 1.00 87.25 105 GLY A C 1
ATOM 819 O O . GLY A 1 105 ? 6.221 5.973 -25.743 1.00 87.25 105 GLY A O 1
ATOM 820 N N . ILE A 1 106 ? 6.370 6.283 -23.518 1.00 88.94 106 ILE A N 1
ATOM 821 C CA . ILE A 1 106 ? 7.429 7.303 -23.571 1.00 88.94 106 ILE A CA 1
ATOM 822 C C . ILE A 1 106 ? 8.681 6.738 -24.254 1.00 88.94 106 ILE A C 1
ATOM 824 O O . ILE A 1 106 ? 9.184 7.314 -25.216 1.00 88.94 106 ILE A O 1
ATOM 828 N N . LEU A 1 107 ? 9.152 5.569 -23.812 1.00 86.50 107 LEU A N 1
ATOM 829 C CA . LEU A 1 107 ? 10.386 4.961 -24.322 1.00 86.50 107 LEU A CA 1
ATOM 830 C C . LEU A 1 107 ? 10.277 4.462 -25.771 1.00 86.50 107 LEU A C 1
ATOM 832 O O . LEU A 1 107 ? 11.296 4.287 -26.437 1.00 86.50 107 LEU A O 1
ATOM 836 N N . ARG A 1 108 ? 9.062 4.192 -26.264 1.00 83.75 108 ARG A N 1
ATOM 837 C CA . ARG A 1 108 ? 8.818 3.705 -27.631 1.00 83.75 108 ARG A CA 1
ATOM 838 C C . ARG A 1 108 ? 8.467 4.806 -28.621 1.00 83.75 108 ARG A C 1
ATOM 840 O O . ARG A 1 108 ? 8.193 4.467 -29.765 1.00 83.75 108 ARG A O 1
ATOM 847 N N . THR A 1 109 ? 8.455 6.077 -28.227 1.00 78.50 109 THR A N 1
ATOM 848 C CA . THR A 1 109 ? 8.161 7.182 -29.148 1.00 78.50 109 THR A CA 1
ATOM 849 C C . THR A 1 109 ? 9.428 7.556 -29.927 1.00 78.50 109 THR A C 1
ATOM 851 O O . THR A 1 109 ? 10.298 8.224 -29.369 1.00 78.50 109 THR A O 1
ATOM 854 N N . PRO A 1 110 ? 9.592 7.158 -31.208 1.00 69.88 110 PRO A N 1
ATOM 855 C CA . PRO A 1 110 ? 10.666 7.699 -32.024 1.00 69.88 110 PRO A CA 1
ATOM 856 C C . PRO A 1 110 ? 10.359 9.167 -32.324 1.00 69.88 110 PRO A C 1
ATOM 858 O O . PRO A 1 110 ? 9.273 9.498 -32.808 1.00 69.88 110 PRO A O 1
ATOM 861 N N . ALA A 1 111 ? 11.323 10.055 -32.085 1.00 68.81 111 ALA A N 1
ATOM 862 C CA . ALA A 1 111 ? 11.250 11.421 -32.578 1.00 68.81 111 ALA A CA 1
ATOM 863 C C . ALA A 1 111 ? 11.206 11.379 -34.115 1.00 68.81 111 ALA A C 1
ATOM 865 O O . ALA A 1 111 ? 12.228 11.204 -34.778 1.00 68.81 111 ALA A O 1
ATOM 866 N N . LYS A 1 112 ? 10.014 11.509 -34.712 1.00 64.75 112 LYS A N 1
ATOM 867 C CA . LYS A 1 112 ? 9.892 11.801 -36.143 1.00 64.75 112 LYS A CA 1
ATOM 868 C C . LYS A 1 112 ? 10.360 13.239 -36.359 1.00 64.75 112 LYS A C 1
ATOM 870 O O . LYS A 1 112 ? 9.549 14.156 -36.457 1.00 64.75 112 LYS A O 1
ATOM 875 N N . THR A 1 113 ? 11.672 13.432 -36.467 1.00 64.12 113 THR A N 1
ATOM 876 C CA . THR A 1 113 ? 12.251 14.655 -37.023 1.00 64.12 113 THR A CA 1
ATOM 877 C C . THR A 1 113 ? 11.880 14.689 -38.498 1.00 64.12 113 THR A C 1
ATOM 879 O O . THR A 1 113 ? 12.550 14.117 -39.356 1.00 64.12 113 THR A O 1
ATOM 882 N N . LYS A 1 114 ? 10.737 15.301 -38.806 1.00 64.75 114 LYS A N 1
ATOM 883 C CA . LYS A 1 114 ? 10.321 15.553 -40.181 1.00 64.75 114 LYS A CA 1
ATOM 884 C C . LYS A 1 114 ? 11.203 16.684 -40.701 1.00 64.75 114 LYS A C 1
ATOM 886 O O . LYS A 1 114 ? 10.828 17.847 -40.613 1.00 64.75 114 LYS A O 1
ATOM 891 N N . ASN A 1 115 ? 12.385 16.339 -41.207 1.00 65.25 115 ASN A N 1
ATOM 892 C CA . ASN A 1 115 ? 13.283 17.283 -41.860 1.00 65.25 115 ASN A CA 1
ATOM 893 C C . ASN A 1 115 ? 12.664 17.677 -43.213 1.00 65.25 115 ASN A C 1
ATOM 895 O O . ASN A 1 115 ? 13.011 17.150 -44.267 1.00 65.25 115 ASN A O 1
ATOM 899 N N . ARG A 1 116 ? 11.642 18.540 -43.175 1.00 67.56 116 ARG A N 1
ATOM 900 C CA . ARG A 1 116 ? 11.141 19.242 -44.356 1.00 67.56 116 ARG A CA 1
ATOM 901 C C . ARG A 1 116 ? 12.094 20.396 -44.624 1.00 67.56 116 ARG A C 1
ATOM 903 O O . ARG A 1 116 ? 11.799 21.528 -44.259 1.00 67.56 116 ARG A O 1
ATOM 910 N N . LEU A 1 117 ? 13.218 20.107 -45.275 1.00 71.00 117 LEU A N 1
ATOM 911 C CA . LEU A 1 117 ? 13.839 21.155 -46.072 1.00 71.00 117 LEU A CA 1
ATOM 912 C C . LEU A 1 117 ? 12.889 21.462 -47.243 1.00 71.00 117 LEU A C 1
ATOM 914 O O . LEU A 1 117 ? 12.420 20.525 -47.901 1.00 71.00 117 LEU A O 1
ATOM 918 N N . PRO A 1 118 ? 12.552 22.737 -47.492 1.00 70.94 118 PRO A N 1
ATOM 919 C CA . PRO A 1 118 ? 11.878 23.115 -48.723 1.00 70.94 118 PRO A CA 1
ATOM 920 C C . PRO A 1 118 ? 12.786 22.778 -49.921 1.00 70.94 118 PRO A C 1
ATOM 922 O O . PRO A 1 118 ? 14.007 22.916 -49.815 1.00 70.94 118 PRO A O 1
ATOM 925 N N . PRO A 1 119 ? 12.223 22.313 -51.052 1.00 73.00 119 PRO 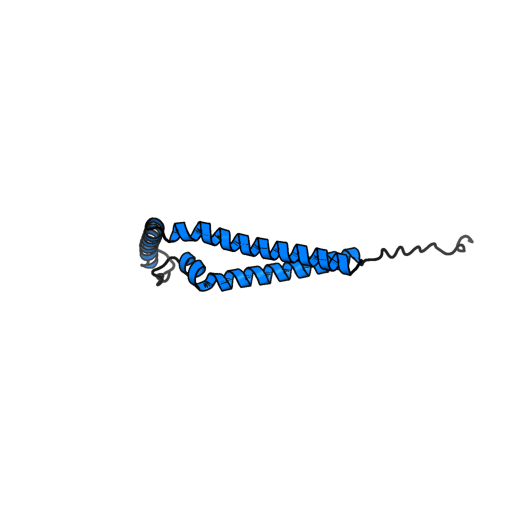A N 1
ATOM 926 C CA . PRO A 1 119 ? 13.015 22.019 -52.239 1.00 73.00 119 PRO A CA 1
ATOM 927 C C . PRO A 1 119 ? 13.748 23.288 -52.712 1.00 73.00 119 PRO A C 1
ATOM 929 O O . PRO A 1 119 ? 13.131 24.361 -52.748 1.00 73.00 119 PRO A O 1
ATOM 932 N N . PRO A 1 120 ? 15.039 23.194 -53.084 1.00 69.31 120 PRO A N 1
ATOM 933 C CA . PRO A 1 120 ? 15.778 24.313 -53.649 1.00 69.31 120 PRO A CA 1
ATOM 934 C C . PRO A 1 120 ? 15.210 24.607 -55.041 1.00 69.31 120 PRO A C 1
ATOM 936 O O . PRO A 1 120 ? 15.544 23.943 -56.016 1.00 69.31 120 PRO A O 1
ATOM 939 N N . GLY A 1 121 ? 14.267 25.545 -55.121 1.00 68.56 121 GLY A N 1
ATOM 940 C CA . GLY A 1 121 ? 13.614 25.863 -56.395 1.00 68.56 121 GLY A CA 1
ATOM 941 C C . GLY A 1 121 ? 12.534 26.944 -56.369 1.00 68.56 121 GLY A C 1
ATOM 942 O O . GLY A 1 121 ? 11.896 27.168 -57.389 1.00 68.56 121 GLY A O 1
ATOM 943 N N . ARG A 1 122 ? 12.307 27.637 -55.245 1.00 63.81 122 ARG A N 1
ATOM 944 C CA . ARG A 1 122 ? 11.446 28.838 -55.196 1.00 63.81 122 ARG A CA 1
ATOM 945 C C . ARG A 1 122 ? 12.238 30.097 -54.844 1.00 63.81 122 ARG A C 1
ATOM 947 O O . ARG A 1 122 ? 11.837 30.875 -53.990 1.00 63.81 122 ARG A O 1
ATOM 954 N N . ALA A 1 123 ? 13.369 30.276 -55.517 1.00 63.66 123 ALA A N 1
ATOM 955 C CA . ALA A 1 123 ? 14.053 31.558 -55.635 1.00 63.66 123 ALA A CA 1
ATOM 956 C C . ALA A 1 123 ? 14.108 31.912 -57.126 1.00 63.66 123 ALA A C 1
ATOM 958 O O . ALA A 1 123 ? 15.133 31.730 -57.770 1.00 63.66 123 ALA A O 1
ATOM 959 N N . ALA A 1 124 ? 12.963 32.291 -57.689 1.00 61.31 124 ALA A N 1
ATOM 960 C CA . ALA A 1 124 ? 12.876 32.900 -59.013 1.00 61.31 124 ALA A CA 1
ATOM 961 C C . ALA A 1 124 ? 11.492 33.538 -59.182 1.00 61.31 124 ALA A C 1
ATOM 963 O O . ALA A 1 124 ? 10.604 32.925 -59.771 1.00 61.31 124 ALA A O 1
ATOM 964 N N . VAL A 1 125 ? 11.316 34.731 -58.609 1.00 55.19 125 VAL A N 1
ATOM 965 C CA . VAL A 1 125 ? 10.613 35.862 -59.239 1.00 55.19 125 VAL A CA 1
ATOM 966 C C . VAL A 1 125 ? 11.338 37.123 -58.797 1.00 55.19 125 VAL A C 1
ATOM 968 O O . VAL A 1 125 ? 11.570 37.235 -57.572 1.00 55.19 125 VAL A O 1
#

Mean predicted aligned error: 13.32 Å

Sequence (125 aa):
MRRSVLIVVLVLYAALIGSVTAGVFYARDVVAPQLDTEKGQRDWDAWRRETADQAAGKGPVTRREQKSREPPLVVLMRDYFAVCLTGALVFASLLFAVMVFLVQGILRTPAKTKNRLPPPGRAAV

Secondary structure (DSSP, 8-state):
-HHHHHHHHHHHHHHHHHHHHHHHHHHHHHHHHHHSSHHHHHHHHHHHHHHHHHHTTSSSS-PPP---SS-HHHHHHHHSHHHHHHHHHHHHHHHHHHHHHHHHHHHT--------PPPTT----